Protein AF-A0A6J6DIJ6-F1 (afdb_monomer_lite)

Radius of gyration: 15.63 Å; chains: 1; bounding box: 40×34×39 Å

InterPro domains:
  IPR025996 HTH-type transcriptional regulator MT1864/Rv1816-like, C-terminal domain [PF13305] (22-117)
  IPR036271 Tetracyclin repressor-like, C-terminal domain superfamily [SSF48498] (20-117)

pLDDT: mean 88.52, std 9.95, range [46.78, 98.0]

Foldseek 3Di:
DLVLLVVFDPPPHALLLSVLVSLLVCCVVCVVCLVQLPDCVRLVCVPDPVSVVVVVSNLVSLLVSLCQQFNDPDDPVVSVVLSCLSCVLSSVLSCCVRVRCQCVPDDPPDDPVNVSSVSSVVSSVVSNVVSVVVVTDGDPD

Sequence (141 aa):
MARAFRDVDFSNTSPAKAGFIAYLSFARNHVGHFRVMFRQDICGVTDNEGTATAAESAFNELLQMVARTIGSSVDPKAAHTFAFTLWSQAHGLATLVIDGPLPQKLLPGVSLDDQIDEVINLCSHMVALEAAEMGLVPSHS

Secondary structure (DSSP, 8-state):
-HHHHHT---TTS-HHHHHHHHHHHHHHHTHHHHHHHT-HHHH-TTT-HHHHHHHHHHHHHHHHHHHHHH-TTS-HHHHHHHHHHHHHHHHHHHHHHHTSSGGGGPPTT--HHHHHHHHHHHHHHHHHHHHHHTT------

Organism: NCBI:txid449393

Structure (mmCIF, N/CA/C/O backbone):
data_AF-A0A6J6DIJ6-F1
#
_entry.id   AF-A0A6J6DIJ6-F1
#
loop_
_atom_site.group_PDB
_atom_site.id
_atom_site.type_symbol
_atom_site.label_atom_id
_atom_site.label_alt_id
_atom_site.label_comp_id
_atom_site.label_asym_id
_atom_site.label_entity_id
_atom_site.label_seq_id
_atom_site.pdbx_PDB_ins_code
_atom_site.Cartn_x
_atom_site.Cartn_y
_atom_site.Cartn_z
_atom_site.occupancy
_atom_site.B_iso_or_equiv
_atom_site.auth_seq_id
_atom_site.auth_comp_id
_atom_site.auth_asym_id
_atom_site.auth_atom_id
_atom_site.pdbx_PDB_model_num
ATOM 1 N N . MET A 1 1 ? -0.531 -11.741 4.625 1.00 77.12 1 MET A N 1
ATOM 2 C CA . MET A 1 1 ? -0.300 -10.658 3.646 1.00 77.12 1 MET A CA 1
ATOM 3 C C . MET A 1 1 ? 0.174 -11.169 2.287 1.00 77.12 1 MET A C 1
ATOM 5 O O . MET A 1 1 ? -0.529 -10.895 1.334 1.00 77.12 1 MET A O 1
ATOM 9 N N . ALA A 1 2 ? 1.252 -11.960 2.166 1.00 77.50 2 ALA A N 1
ATOM 10 C CA . ALA A 1 2 ? 1.754 -12.440 0.860 1.00 77.50 2 ALA A CA 1
ATOM 11 C C . ALA A 1 2 ? 0.668 -13.035 -0.067 1.00 77.50 2 ALA A C 1
ATOM 13 O O . ALA A 1 2 ? 0.513 -12.621 -1.209 1.00 77.50 2 ALA A O 1
ATOM 14 N N . ARG A 1 3 ? -0.175 -13.936 0.458 1.00 79.75 3 ARG A N 1
ATOM 15 C CA . ARG A 1 3 ? -1.310 -14.498 -0.294 1.00 79.75 3 ARG A CA 1
ATOM 16 C C . ARG A 1 3 ? -2.292 -13.436 -0.809 1.00 79.75 3 ARG A C 1
ATOM 18 O O . ARG A 1 3 ? -2.787 -13.570 -1.916 1.00 79.75 3 ARG A O 1
ATOM 25 N N . ALA A 1 4 ? -2.546 -12.387 -0.026 1.00 80.69 4 ALA A N 1
ATOM 26 C CA . ALA A 1 4 ? -3.470 -11.329 -0.421 1.00 80.69 4 ALA A CA 1
ATOM 27 C C . ALA A 1 4 ? -2.987 -10.590 -1.673 1.00 80.69 4 ALA A C 1
ATOM 29 O O . ALA A 1 4 ? -3.826 -10.176 -2.450 1.00 80.69 4 ALA A O 1
ATOM 30 N N . PHE A 1 5 ? -1.670 -10.467 -1.878 1.00 77.81 5 PHE A N 1
ATOM 31 C CA . PHE A 1 5 ? -1.087 -9.891 -3.093 1.00 77.81 5 PHE A CA 1
ATOM 32 C C . PHE A 1 5 ? -1.023 -10.872 -4.269 1.00 77.81 5 PHE A C 1
ATOM 34 O O . PHE A 1 5 ? -1.174 -10.455 -5.415 1.00 77.81 5 PHE A O 1
ATOM 41 N N . ARG A 1 6 ? -0.819 -12.169 -4.005 1.00 79.94 6 ARG A N 1
ATOM 42 C CA . ARG A 1 6 ? -0.808 -13.199 -5.057 1.00 79.94 6 ARG A CA 1
ATOM 43 C C . ARG A 1 6 ? -2.156 -13.385 -5.731 1.00 79.94 6 ARG A C 1
ATOM 45 O O . ARG A 1 6 ? -2.202 -13.563 -6.941 1.00 79.94 6 ARG A O 1
ATOM 52 N N . ASP A 1 7 ? -3.224 -13.350 -4.944 1.00 79.25 7 ASP A N 1
ATOM 53 C CA . ASP A 1 7 ? -4.575 -13.680 -5.406 1.00 79.25 7 ASP A CA 1
ATOM 54 C C . ASP A 1 7 ? -5.272 -12.470 -6.079 1.00 79.25 7 ASP A C 1
ATOM 56 O O . ASP A 1 7 ? -6.470 -12.516 -6.353 1.00 79.25 7 ASP A O 1
ATOM 60 N N . VAL A 1 8 ? -4.547 -11.369 -6.323 1.00 77.88 8 VAL A N 1
ATOM 61 C CA . VAL A 1 8 ? -5.097 -10.136 -6.902 1.00 77.88 8 VAL A CA 1
ATOM 62 C C . VAL A 1 8 ? -5.298 -10.279 -8.406 1.00 77.88 8 VAL A C 1
ATOM 64 O O . VAL A 1 8 ? -4.358 -10.563 -9.145 1.00 77.88 8 VAL A O 1
ATOM 67 N N . ASP A 1 9 ? -6.522 -10.014 -8.860 1.00 76.69 9 ASP A N 1
ATOM 68 C CA . ASP A 1 9 ? -6.833 -9.853 -10.278 1.00 76.69 9 ASP A CA 1
ATOM 69 C C . ASP A 1 9 ? -6.487 -8.431 -10.748 1.00 76.69 9 ASP A C 1
ATOM 71 O O . ASP A 1 9 ? -6.974 -7.435 -10.210 1.00 76.69 9 ASP A O 1
ATOM 75 N N . PHE A 1 10 ? -5.644 -8.352 -11.776 1.00 77.12 10 PHE A N 1
ATOM 76 C CA . PHE A 1 10 ? -5.175 -7.107 -12.387 1.00 77.12 10 PHE A CA 1
ATOM 77 C C . PHE A 1 10 ? -5.808 -6.840 -13.762 1.00 77.12 10 PHE A C 1
ATOM 79 O O . PHE A 1 10 ? -5.461 -5.862 -14.416 1.00 77.12 10 PHE A O 1
ATOM 86 N N . SER A 1 11 ? -6.722 -7.695 -14.231 1.00 75.94 11 SER A N 1
ATOM 87 C CA . SER A 1 11 ? -7.266 -7.625 -15.596 1.00 75.94 11 SER A CA 1
ATOM 88 C C . SER A 1 11 ? -8.076 -6.354 -15.880 1.00 75.94 11 SER A C 1
ATOM 90 O O . SER A 1 11 ? -8.108 -5.888 -17.016 1.00 75.94 11 SER A O 1
ATOM 92 N N . ASN A 1 12 ? -8.696 -5.773 -14.847 1.00 80.50 12 ASN A N 1
ATOM 93 C CA . ASN A 1 12 ? -9.633 -4.652 -14.972 1.00 80.50 12 ASN A CA 1
ATOM 94 C C . ASN A 1 12 ? -9.193 -3.384 -14.219 1.00 80.50 12 ASN A C 1
ATOM 96 O O . ASN A 1 12 ? -9.956 -2.422 -14.123 1.00 80.50 12 ASN A O 1
ATOM 100 N N . THR A 1 13 ? -7.992 -3.359 -13.635 1.00 87.56 13 THR A N 1
ATOM 101 C CA . THR A 1 13 ? -7.499 -2.195 -12.887 1.00 87.56 13 THR A CA 1
ATOM 102 C C . THR A 1 13 ? -5.974 -2.135 -12.863 1.00 87.56 13 THR A C 1
ATOM 104 O O . THR A 1 13 ? -5.307 -3.121 -13.162 1.00 87.56 13 THR A O 1
ATOM 107 N N . SER A 1 14 ? -5.396 -0.979 -12.524 1.00 88.56 14 SER A N 1
ATOM 108 C CA . SER A 1 14 ? -3.937 -0.849 -12.492 1.00 88.56 14 SER A CA 1
ATOM 109 C C . SER A 1 14 ? -3.322 -1.725 -11.387 1.00 88.56 14 SER A C 1
ATOM 111 O O . SER A 1 14 ? -3.928 -1.872 -10.319 1.00 88.56 14 SER A O 1
ATOM 113 N N . PRO A 1 15 ? -2.100 -2.261 -11.578 1.00 89.38 15 PRO A N 1
ATOM 114 C CA . PRO A 1 15 ? -1.438 -3.071 -10.557 1.00 89.38 15 PRO A CA 1
ATOM 115 C C . PRO A 1 15 ? -1.303 -2.379 -9.199 1.00 89.38 15 PRO A C 1
ATOM 117 O O . PRO A 1 15 ? -1.590 -2.989 -8.168 1.00 89.38 15 PRO A O 1
ATOM 120 N N . ALA A 1 16 ? -0.982 -1.083 -9.199 1.00 91.62 16 ALA A N 1
ATOM 121 C CA . ALA A 1 16 ? -0.950 -0.270 -7.987 1.00 91.62 16 ALA A CA 1
ATOM 122 C C . ALA A 1 16 ? -2.316 -0.224 -7.282 1.00 91.62 16 ALA A C 1
ATOM 124 O O . ALA A 1 16 ? -2.398 -0.497 -6.084 1.00 91.62 16 ALA A O 1
ATOM 125 N N . LYS A 1 17 ? -3.400 0.080 -8.013 1.00 94.06 17 LYS A N 1
ATOM 126 C CA . LYS A 1 17 ? -4.755 0.160 -7.441 1.00 94.06 17 LYS A CA 1
ATOM 127 C C . LYS A 1 17 ? -5.196 -1.178 -6.854 1.00 94.06 17 LYS A C 1
ATOM 129 O O . LYS A 1 17 ? -5.673 -1.222 -5.721 1.00 94.06 17 LYS A O 1
ATOM 134 N N . ALA A 1 18 ? -4.990 -2.268 -7.586 1.00 92.56 18 ALA A N 1
ATOM 135 C CA . ALA A 1 18 ? -5.345 -3.599 -7.114 1.00 92.56 18 ALA A CA 1
ATOM 136 C C . ALA A 1 18 ? -4.551 -3.985 -5.848 1.00 92.56 18 ALA A C 1
ATOM 138 O O . ALA A 1 18 ? -5.107 -4.547 -4.904 1.00 92.56 18 ALA A O 1
ATOM 139 N N . GLY A 1 19 ? -3.272 -3.602 -5.783 1.00 92.56 19 GLY A N 1
ATOM 140 C CA . GLY A 1 19 ? -2.431 -3.770 -4.600 1.00 92.56 19 GLY A CA 1
ATOM 141 C C . GLY A 1 19 ? -2.938 -3.030 -3.366 1.00 92.56 19 GLY A C 1
ATOM 142 O O . GLY A 1 19 ? -2.993 -3.613 -2.281 1.00 92.56 19 GLY A O 1
ATOM 143 N N . PHE A 1 20 ? -3.362 -1.772 -3.519 1.00 95.19 20 PHE A N 1
ATOM 144 C CA . PHE A 1 20 ? -3.980 -1.010 -2.430 1.00 95.19 20 PHE A CA 1
ATOM 145 C C . PHE A 1 20 ? -5.246 -1.690 -1.900 1.00 95.19 20 PHE A C 1
ATOM 147 O O . PHE A 1 20 ? -5.386 -1.866 -0.687 1.00 95.19 20 PHE A O 1
ATOM 154 N N . ILE A 1 21 ? -6.135 -2.120 -2.802 1.00 94.88 21 ILE A N 1
ATOM 155 C CA . ILE A 1 21 ? -7.377 -2.824 -2.452 1.00 94.88 21 ILE A CA 1
ATOM 156 C C . ILE A 1 21 ? -7.062 -4.101 -1.667 1.00 94.88 21 ILE A C 1
ATOM 158 O O . ILE A 1 21 ? -7.654 -4.349 -0.613 1.00 94.88 21 ILE A O 1
ATOM 162 N N . ALA A 1 22 ? -6.099 -4.894 -2.139 1.00 94.00 22 ALA A N 1
ATOM 163 C CA . ALA A 1 22 ? -5.692 -6.137 -1.494 1.00 94.00 22 ALA A CA 1
ATOM 164 C C . ALA A 1 22 ? -5.102 -5.912 -0.096 1.00 94.00 22 ALA A C 1
ATOM 166 O O . ALA A 1 22 ? -5.444 -6.625 0.855 1.00 94.00 22 ALA A O 1
ATOM 167 N N . TYR A 1 23 ? -4.252 -4.894 0.049 1.00 94.88 23 TYR A N 1
ATOM 168 C CA . TYR A 1 23 ? -3.636 -4.538 1.322 1.00 94.88 23 TYR A CA 1
ATOM 169 C C . TYR A 1 23 ? -4.685 -4.117 2.359 1.00 94.88 23 TYR A C 1
ATOM 171 O O . TYR A 1 23 ? -4.698 -4.633 3.480 1.00 94.88 23 TYR A O 1
ATOM 179 N N . LEU A 1 24 ? -5.599 -3.219 1.981 1.00 95.69 24 LEU A N 1
ATOM 180 C CA . LEU A 1 24 ? -6.671 -2.733 2.855 1.00 95.69 24 LEU A CA 1
ATOM 181 C C . LEU A 1 24 ? -7.677 -3.827 3.197 1.00 95.69 24 LEU A C 1
ATOM 183 O O . LEU A 1 24 ? -8.079 -3.942 4.355 1.00 95.69 24 LEU A O 1
ATOM 187 N N . SER A 1 25 ? -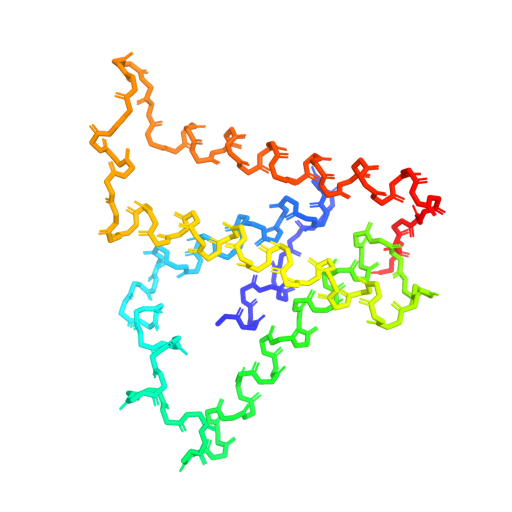8.028 -4.672 2.228 1.00 94.69 25 SER A N 1
ATOM 188 C CA . SER A 1 25 ? -8.887 -5.836 2.461 1.00 94.69 25 SER A CA 1
ATOM 189 C C . SER A 1 25 ? -8.250 -6.795 3.463 1.00 94.69 25 SER A C 1
ATOM 191 O O . SER A 1 25 ? -8.909 -7.240 4.402 1.00 94.69 25 SER A O 1
ATOM 193 N N . PHE A 1 26 ? -6.949 -7.078 3.329 1.00 94.38 26 PHE A N 1
ATOM 194 C CA . PHE A 1 26 ? -6.227 -7.887 4.308 1.00 94.38 26 PHE A CA 1
ATOM 195 C C . PHE A 1 26 ? -6.258 -7.244 5.698 1.00 94.38 26 PHE A C 1
ATOM 197 O O . PHE A 1 26 ? -6.593 -7.930 6.664 1.00 94.38 26 PHE A O 1
ATOM 204 N N . ALA A 1 27 ? -5.946 -5.949 5.792 1.00 95.31 27 ALA A N 1
ATOM 205 C CA . ALA A 1 27 ? -5.884 -5.229 7.058 1.00 95.31 27 ALA A CA 1
ATOM 206 C C . ALA A 1 27 ? -7.243 -5.209 7.783 1.00 95.31 27 ALA A C 1
ATOM 208 O O . ALA A 1 27 ? -7.305 -5.526 8.971 1.00 95.31 27 ALA A O 1
ATOM 209 N N . ARG A 1 28 ? -8.338 -4.921 7.064 1.00 94.88 28 ARG A N 1
ATOM 210 C CA . ARG A 1 28 ? -9.707 -4.882 7.615 1.00 94.88 28 ARG A CA 1
ATOM 211 C C . ARG A 1 28 ? -10.239 -6.266 7.989 1.00 94.88 28 ARG A C 1
ATOM 213 O O . ARG A 1 28 ? -10.898 -6.396 9.014 1.00 94.88 28 ARG A O 1
ATOM 220 N N . ASN A 1 29 ? -9.919 -7.304 7.213 1.00 95.81 29 ASN A N 1
ATOM 221 C CA . ASN A 1 29 ? -10.372 -8.672 7.496 1.00 95.81 29 ASN A CA 1
ATOM 222 C C . ASN A 1 29 ? -9.527 -9.382 8.568 1.00 95.81 29 ASN A C 1
ATOM 224 O O . ASN A 1 29 ? -9.971 -10.369 9.150 1.00 95.81 29 ASN A O 1
ATOM 228 N N . HIS A 1 30 ? -8.317 -8.890 8.851 1.00 93.94 30 HIS A N 1
ATOM 229 C CA . HIS A 1 30 ? -7.380 -9.512 9.790 1.00 93.94 30 HIS A CA 1
ATOM 230 C C . HIS A 1 30 ? -6.752 -8.488 10.750 1.00 93.94 30 HIS A C 1
ATOM 232 O O . HIS A 1 30 ? -5.542 -8.513 10.976 1.00 93.94 30 HIS A O 1
ATOM 238 N N . VAL A 1 31 ? -7.566 -7.613 11.354 1.00 93.56 31 VAL A N 1
ATOM 239 C CA . VAL A 1 31 ? -7.115 -6.486 12.203 1.00 93.56 31 VAL A CA 1
ATOM 240 C C . VAL A 1 31 ? -6.089 -6.893 13.270 1.00 93.56 31 VAL A C 1
ATOM 242 O O . VAL A 1 31 ? -5.074 -6.221 13.441 1.00 93.56 31 VAL A O 1
ATOM 245 N N . GLY A 1 32 ? -6.308 -8.013 13.969 1.00 91.06 32 GLY A N 1
ATOM 246 C CA . GLY A 1 32 ? -5.370 -8.507 14.985 1.00 91.06 32 GLY A CA 1
ATOM 247 C C . GLY A 1 32 ? -3.992 -8.859 14.413 1.00 91.06 32 GLY A C 1
ATOM 248 O O . GLY A 1 32 ? -2.975 -8.462 14.977 1.00 91.06 32 GLY A O 1
ATOM 249 N N . HIS A 1 33 ? -3.958 -9.533 13.258 1.00 88.88 33 HIS A N 1
ATOM 250 C CA . HIS A 1 33 ? -2.709 -9.831 12.554 1.00 88.88 33 HIS A CA 1
ATOM 251 C C . HIS A 1 33 ? -2.042 -8.541 12.078 1.00 88.88 33 HIS A C 1
ATOM 253 O O . HIS A 1 33 ? -0.856 -8.343 12.323 1.00 88.88 33 HIS A O 1
ATOM 259 N N . PHE A 1 34 ? -2.808 -7.635 11.465 1.00 90.94 34 PHE A N 1
ATOM 260 C CA . PHE A 1 34 ? -2.305 -6.352 10.982 1.00 90.94 34 PHE A CA 1
ATOM 261 C C . PHE A 1 34 ? -1.601 -5.550 12.090 1.00 90.94 34 PHE A C 1
ATOM 263 O O . PHE A 1 34 ? -0.461 -5.133 11.909 1.00 90.94 34 PHE A O 1
ATOM 270 N N . ARG A 1 35 ? -2.217 -5.422 13.274 1.00 89.38 35 ARG A N 1
ATOM 271 C CA . ARG A 1 35 ? -1.639 -4.698 14.425 1.00 89.38 35 ARG A CA 1
ATOM 272 C C . ARG A 1 35 ? -0.369 -5.333 15.004 1.00 89.38 35 ARG A C 1
ATOM 274 O O . ARG A 1 35 ? 0.392 -4.657 15.696 1.00 89.38 35 ARG A O 1
ATOM 281 N N . VAL A 1 36 ? -0.153 -6.631 14.805 1.00 85.81 36 VAL A N 1
ATOM 282 C CA . VAL A 1 36 ? 1.021 -7.338 15.343 1.00 85.81 36 VAL A CA 1
ATOM 283 C C . VAL A 1 36 ? 2.156 -7.401 14.326 1.00 85.81 36 VAL A C 1
ATOM 285 O O . VAL A 1 36 ? 3.301 -7.193 14.705 1.00 85.81 36 VAL A O 1
ATOM 288 N N . MET A 1 37 ? 1.855 -7.613 13.043 1.00 82.69 37 MET A N 1
ATOM 289 C CA . MET A 1 37 ? 2.857 -7.862 11.996 1.00 82.69 37 MET A CA 1
ATOM 290 C C . MET A 1 37 ? 3.929 -6.770 11.859 1.00 82.69 37 MET A C 1
ATOM 292 O O . MET A 1 37 ? 5.049 -7.079 11.463 1.00 82.69 37 MET A O 1
ATOM 296 N N . PHE A 1 38 ? 3.607 -5.518 12.192 1.00 76.06 38 PHE A N 1
ATOM 297 C CA . PHE A 1 38 ? 4.521 -4.373 12.067 1.00 76.06 38 PHE A CA 1
ATOM 298 C C . PHE A 1 38 ? 5.141 -3.928 13.401 1.00 76.06 38 PHE A C 1
ATOM 300 O O . PHE A 1 38 ? 5.887 -2.952 13.442 1.00 76.06 38 PHE A O 1
ATOM 307 N N . ARG A 1 39 ? 4.856 -4.645 14.495 1.00 77.06 39 ARG A N 1
ATOM 308 C CA . ARG A 1 39 ? 5.418 -4.392 15.825 1.00 77.06 39 ARG A CA 1
ATOM 309 C C . ARG A 1 39 ? 6.614 -5.304 16.071 1.00 77.06 39 ARG A C 1
ATOM 311 O O . ARG A 1 39 ? 6.450 -6.505 16.269 1.00 77.06 39 ARG A O 1
ATOM 318 N N . GLN A 1 40 ? 7.816 -4.731 16.026 1.00 65.50 40 GLN A N 1
ATOM 319 C CA . GLN A 1 40 ? 9.083 -5.456 16.210 1.00 65.50 40 GLN A CA 1
ATOM 320 C C . GLN A 1 40 ? 9.137 -6.198 17.557 1.00 65.50 40 GLN A C 1
ATOM 322 O O . GLN A 1 40 ? 9.618 -7.322 17.611 1.00 65.50 40 GLN A O 1
ATOM 327 N N . ASP A 1 41 ? 8.563 -5.609 18.606 1.00 57.66 41 ASP A N 1
ATOM 328 C CA . ASP A 1 41 ? 8.503 -6.130 19.977 1.00 57.66 41 ASP A CA 1
ATOM 329 C C . ASP A 1 41 ? 7.561 -7.332 20.165 1.00 57.66 41 ASP A C 1
ATOM 331 O O . ASP A 1 41 ? 7.608 -7.986 21.204 1.00 57.66 41 ASP A O 1
ATOM 335 N N . ILE A 1 42 ? 6.692 -7.625 19.190 1.00 61.75 42 ILE A N 1
ATOM 336 C CA . ILE A 1 42 ? 5.653 -8.665 19.316 1.00 61.75 42 ILE A CA 1
ATOM 337 C C . ILE A 1 42 ? 5.699 -9.669 18.164 1.00 61.75 42 ILE A C 1
ATOM 339 O O . ILE A 1 42 ? 5.444 -10.852 18.369 1.00 61.75 42 ILE A O 1
ATOM 343 N N . CYS A 1 43 ? 6.015 -9.224 16.949 1.00 61.78 43 CYS A N 1
ATOM 344 C CA . CYS A 1 43 ? 6.084 -10.095 15.779 1.00 61.78 43 CYS A CA 1
ATOM 345 C C . CYS A 1 43 ? 7.303 -11.032 15.839 1.00 61.78 43 CYS A C 1
ATOM 347 O O . CYS A 1 43 ? 7.236 -12.146 15.324 1.00 61.78 43 CYS A O 1
ATOM 349 N N . GLY A 1 44 ? 8.403 -10.604 16.477 1.00 62.66 44 GLY A N 1
ATOM 350 C CA . GLY A 1 44 ? 9.618 -11.416 16.599 1.00 62.66 44 GLY A CA 1
ATOM 351 C C . GLY A 1 44 ? 10.205 -11.784 15.235 1.00 62.66 44 GLY A C 1
ATOM 352 O O . GLY A 1 44 ? 10.638 -12.915 15.032 1.00 62.66 44 GLY A O 1
ATOM 353 N N . VAL A 1 45 ? 10.179 -10.856 14.267 1.00 61.19 45 VAL A N 1
ATOM 354 C CA . VAL A 1 45 ? 10.685 -11.092 12.897 1.00 61.19 45 VAL A CA 1
ATOM 355 C C . VAL A 1 45 ? 12.158 -11.517 12.917 1.00 61.19 45 VAL A C 1
ATOM 357 O O . VAL A 1 45 ? 12.577 -12.306 12.081 1.00 61.19 45 VAL A O 1
ATOM 360 N N . THR A 1 46 ? 12.930 -11.037 13.892 1.00 63.03 46 THR A N 1
ATOM 361 C CA . THR A 1 46 ? 14.333 -11.412 14.118 1.00 63.03 46 THR A CA 1
ATOM 362 C C . THR A 1 46 ? 14.508 -12.690 14.937 1.00 63.03 46 THR A C 1
ATOM 364 O O . THR A 1 46 ? 15.604 -13.243 14.968 1.00 63.03 46 THR A O 1
ATOM 367 N N . ASP A 1 47 ? 13.442 -13.166 15.581 1.00 69.31 47 ASP A N 1
ATOM 368 C CA . ASP A 1 47 ? 13.507 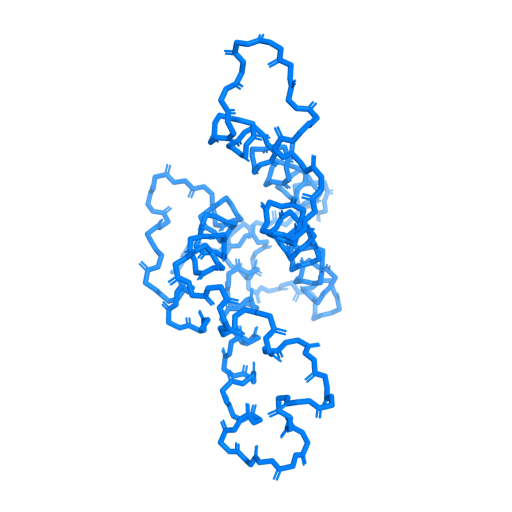-14.165 16.652 1.00 69.31 47 ASP A CA 1
ATOM 369 C C . ASP A 1 47 ? 12.921 -15.520 16.217 1.00 69.31 47 ASP A C 1
ATOM 371 O O . ASP A 1 47 ? 13.057 -16.522 16.921 1.00 69.31 47 ASP A O 1
ATOM 375 N N . ASN A 1 48 ? 12.261 -15.571 15.053 1.00 77.94 48 ASN A N 1
ATOM 376 C CA . ASN A 1 48 ? 11.644 -16.772 14.497 1.00 77.94 48 ASN A CA 1
ATOM 377 C C . ASN A 1 48 ? 11.836 -16.852 12.970 1.00 77.94 48 ASN A C 1
ATOM 379 O O . ASN A 1 48 ? 11.332 -16.011 12.225 1.00 77.94 48 ASN A O 1
ATOM 383 N N . GLU A 1 49 ? 12.497 -17.913 12.493 1.00 80.88 49 GLU A N 1
ATOM 384 C CA . GLU A 1 49 ? 12.766 -18.139 11.060 1.00 80.88 49 GLU A CA 1
ATOM 385 C C . GLU A 1 49 ? 11.494 -18.221 10.200 1.00 80.88 49 GLU A C 1
ATOM 387 O O . GLU A 1 49 ? 11.473 -17.759 9.056 1.00 80.88 49 GLU A O 1
ATOM 392 N N . GLY A 1 50 ? 10.410 -18.779 10.745 1.00 81.50 50 GLY A N 1
ATOM 393 C CA . GLY A 1 50 ? 9.119 -18.856 10.065 1.00 81.50 50 GLY A CA 1
ATOM 394 C C . GLY A 1 50 ? 8.497 -17.474 9.863 1.00 81.50 50 GLY A C 1
ATOM 395 O O . GLY A 1 50 ? 8.012 -17.169 8.771 1.00 81.50 50 GLY A O 1
ATOM 396 N N . THR A 1 51 ? 8.568 -16.610 10.879 1.00 79.88 51 THR A N 1
ATOM 397 C CA . THR A 1 51 ? 8.113 -15.216 10.773 1.00 79.88 51 THR A CA 1
ATOM 398 C C . THR A 1 51 ? 8.976 -14.425 9.791 1.00 79.88 51 THR A C 1
ATOM 400 O O . THR A 1 51 ? 8.427 -13.712 8.949 1.00 79.88 51 THR A O 1
ATOM 403 N N . ALA A 1 52 ? 10.302 -14.587 9.840 1.00 80.75 52 ALA A N 1
ATOM 404 C CA . ALA A 1 52 ? 11.224 -13.958 8.894 1.00 80.75 52 ALA A CA 1
ATOM 405 C C . ALA A 1 52 ? 10.906 -14.359 7.443 1.00 80.75 52 ALA A C 1
ATOM 407 O O . ALA A 1 52 ? 10.733 -13.501 6.579 1.00 80.75 52 ALA A O 1
ATOM 408 N N . THR A 1 53 ? 10.721 -15.659 7.191 1.00 86.62 53 THR A N 1
ATOM 409 C CA . THR A 1 53 ? 10.363 -16.195 5.866 1.00 86.62 53 THR A CA 1
ATOM 410 C C . THR A 1 53 ? 9.024 -15.645 5.372 1.00 86.62 53 THR A C 1
ATOM 412 O O . THR A 1 53 ? 8.873 -15.299 4.199 1.00 86.62 53 THR A O 1
ATOM 415 N N . ALA A 1 54 ? 8.031 -15.533 6.258 1.00 85.88 54 ALA A N 1
ATOM 416 C CA . ALA A 1 54 ? 6.727 -14.979 5.908 1.00 85.88 54 ALA A CA 1
ATOM 417 C C . ALA A 1 54 ? 6.791 -13.474 5.592 1.00 85.88 54 ALA A C 1
ATOM 419 O O . ALA A 1 54 ? 6.100 -13.018 4.674 1.00 85.88 54 ALA A O 1
ATOM 420 N N . ALA A 1 55 ? 7.606 -12.714 6.330 1.00 85.25 55 ALA A N 1
ATOM 421 C CA . ALA A 1 55 ? 7.839 -11.292 6.085 1.00 85.25 55 ALA A CA 1
ATOM 422 C C . ALA A 1 55 ? 8.529 -11.073 4.731 1.00 85.25 55 ALA A C 1
ATOM 424 O O . ALA A 1 55 ? 8.032 -10.301 3.910 1.00 85.25 55 ALA A O 1
ATOM 425 N N . GLU A 1 56 ? 9.591 -11.832 4.463 1.00 87.94 56 GLU A N 1
ATOM 426 C CA . GLU A 1 56 ? 10.323 -11.806 3.196 1.00 87.94 56 GLU A CA 1
ATOM 427 C C . GLU A 1 56 ? 9.418 -12.193 2.018 1.00 87.94 56 GLU A C 1
ATOM 429 O O . GLU A 1 56 ? 9.381 -11.512 0.995 1.00 87.94 56 GLU A O 1
ATOM 434 N N . SER A 1 57 ? 8.599 -13.241 2.165 1.00 89.38 57 SER A N 1
ATOM 435 C CA . SER A 1 57 ? 7.618 -13.609 1.138 1.00 89.38 57 SER A CA 1
ATOM 436 C C . SER A 1 57 ? 6.633 -12.472 0.863 1.00 89.38 57 SER A C 1
ATOM 438 O O . SER A 1 57 ? 6.356 -12.188 -0.296 1.00 89.38 57 SER A O 1
ATOM 440 N N . ALA A 1 58 ? 6.116 -11.795 1.893 1.00 88.81 58 ALA A N 1
ATOM 441 C CA . ALA A 1 58 ? 5.188 -10.682 1.695 1.00 88.81 58 ALA A CA 1
ATOM 442 C C . ALA A 1 58 ? 5.845 -9.486 0.992 1.00 88.81 58 ALA A C 1
ATOM 444 O O . ALA A 1 58 ? 5.212 -8.870 0.135 1.00 88.81 58 ALA A O 1
ATOM 445 N N . PHE A 1 59 ? 7.099 -9.181 1.329 1.00 90.38 59 PHE A N 1
ATOM 446 C CA . PHE A 1 59 ? 7.847 -8.106 0.686 1.00 90.38 59 PHE A CA 1
ATOM 447 C C . PHE A 1 59 ? 8.171 -8.426 -0.780 1.00 90.38 59 PHE A C 1
ATOM 449 O O . PHE A 1 59 ? 8.022 -7.568 -1.648 1.00 90.38 59 PHE A O 1
ATOM 456 N N . ASN A 1 60 ? 8.499 -9.681 -1.091 1.00 92.44 60 ASN A N 1
ATOM 457 C CA . ASN A 1 60 ? 8.711 -10.115 -2.470 1.00 92.44 60 ASN A CA 1
ATOM 458 C C . ASN A 1 60 ? 7.452 -9.975 -3.337 1.00 92.44 60 ASN A C 1
ATOM 460 O O . ASN A 1 60 ? 7.549 -9.530 -4.476 1.00 92.44 60 ASN A O 1
ATOM 464 N N . GLU A 1 61 ? 6.259 -10.265 -2.810 1.00 92.00 61 GLU A N 1
ATOM 465 C CA . GLU A 1 61 ? 5.011 -10.027 -3.557 1.00 92.00 61 GLU A CA 1
ATOM 466 C C . GLU A 1 61 ? 4.760 -8.534 -3.827 1.00 92.00 61 GLU A C 1
ATOM 468 O O . GLU A 1 61 ? 4.290 -8.161 -4.903 1.00 92.00 61 GLU A O 1
ATOM 473 N N . LEU A 1 62 ? 5.115 -7.662 -2.877 1.00 91.69 62 LEU A N 1
ATOM 474 C CA . LEU A 1 62 ? 5.080 -6.210 -3.069 1.00 91.69 62 LEU A CA 1
ATOM 475 C C . LEU A 1 62 ? 6.038 -5.781 -4.195 1.00 91.69 62 LEU A C 1
ATOM 477 O O . LEU A 1 62 ? 5.643 -4.997 -5.058 1.00 91.69 62 LEU A O 1
ATOM 481 N N . LEU A 1 63 ? 7.255 -6.331 -4.248 1.00 93.19 63 LEU A N 1
ATOM 482 C CA . LEU A 1 63 ? 8.197 -6.081 -5.347 1.00 93.19 63 LEU A CA 1
ATOM 483 C C . LEU A 1 63 ? 7.671 -6.592 -6.699 1.00 93.19 63 LEU A C 1
ATOM 485 O O . LEU A 1 63 ? 7.827 -5.905 -7.707 1.00 93.19 63 LEU A O 1
ATOM 489 N N . GLN A 1 64 ? 6.998 -7.745 -6.736 1.00 91.06 64 GLN A N 1
ATOM 490 C CA . GLN A 1 64 ? 6.366 -8.258 -7.960 1.00 91.06 64 GLN A CA 1
ATOM 491 C C . GLN A 1 64 ? 5.244 -7.338 -8.455 1.00 91.06 64 GLN A C 1
ATOM 493 O O . GLN A 1 64 ? 5.146 -7.045 -9.646 1.00 91.06 64 GLN A O 1
ATOM 498 N N . MET A 1 65 ? 4.413 -6.821 -7.549 1.00 90.81 65 MET A N 1
ATOM 499 C CA . MET A 1 65 ? 3.408 -5.816 -7.901 1.00 90.81 65 MET A CA 1
ATOM 500 C C . MET A 1 65 ? 4.061 -4.521 -8.415 1.00 90.81 65 MET A C 1
ATOM 502 O O . MET A 1 65 ? 3.572 -3.937 -9.386 1.00 90.81 65 MET A O 1
ATOM 506 N N . VAL A 1 66 ? 5.167 -4.073 -7.811 1.00 93.00 66 VAL A N 1
ATOM 507 C CA . VAL A 1 66 ? 5.931 -2.923 -8.322 1.00 93.00 66 VAL A CA 1
ATOM 508 C C . VAL A 1 66 ? 6.417 -3.198 -9.738 1.00 93.00 66 VAL A C 1
ATOM 510 O O . VAL A 1 66 ? 6.159 -2.378 -10.612 1.00 93.00 66 VAL A O 1
ATOM 513 N N . ALA A 1 67 ? 7.018 -4.359 -10.002 1.00 92.50 67 ALA A N 1
ATOM 514 C CA . ALA A 1 67 ? 7.463 -4.731 -11.343 1.00 92.50 67 ALA A CA 1
ATOM 515 C C . ALA A 1 67 ? 6.310 -4.695 -12.363 1.00 92.50 67 ALA A C 1
ATOM 517 O O . ALA A 1 67 ? 6.458 -4.127 -13.441 1.00 92.50 67 ALA A O 1
ATOM 518 N N . ARG A 1 68 ? 5.116 -5.172 -11.992 1.00 89.94 68 ARG A N 1
ATOM 519 C CA . ARG A 1 68 ? 3.905 -5.038 -12.827 1.00 89.94 68 ARG A CA 1
ATOM 520 C C . ARG A 1 68 ? 3.482 -3.590 -13.054 1.00 89.94 68 ARG A C 1
ATOM 522 O O . ARG A 1 68 ? 2.910 -3.288 -14.093 1.00 89.94 68 ARG A O 1
ATOM 529 N N . THR A 1 69 ? 3.753 -2.700 -12.105 1.00 89.31 69 THR A N 1
ATOM 530 C CA . THR A 1 69 ? 3.384 -1.279 -12.177 1.00 89.31 69 THR A CA 1
ATOM 531 C C . THR A 1 69 ? 4.358 -0.468 -13.031 1.00 89.31 69 THR A C 1
ATOM 533 O O . THR A 1 69 ? 3.914 0.344 -13.834 1.00 89.31 69 THR A O 1
ATOM 536 N N . ILE A 1 70 ? 5.667 -0.673 -12.862 1.00 91.81 70 ILE A N 1
ATOM 537 C CA . ILE A 1 70 ? 6.711 0.190 -13.446 1.00 91.81 70 ILE A CA 1
ATOM 538 C C . ILE A 1 70 ? 7.639 -0.539 -14.429 1.00 91.81 70 ILE A C 1
ATOM 540 O O . ILE A 1 70 ? 8.524 0.070 -15.014 1.00 91.81 70 ILE A O 1
ATOM 544 N N . GLY A 1 71 ? 7.461 -1.842 -14.615 1.00 89.94 71 GLY A N 1
ATOM 545 C CA . GLY A 1 71 ? 8.319 -2.683 -15.445 1.00 89.94 71 GLY A CA 1
ATOM 546 C C . GLY A 1 71 ? 9.327 -3.502 -14.638 1.00 89.94 71 GLY A C 1
ATOM 547 O O . GLY A 1 71 ? 9.743 -3.141 -13.537 1.00 89.94 71 GLY A O 1
ATOM 548 N N . SER A 1 72 ? 9.749 -4.630 -15.210 1.00 86.94 72 SER A N 1
ATOM 549 C CA . SER A 1 72 ? 10.665 -5.591 -14.576 1.00 86.94 72 SER A CA 1
ATOM 550 C C . SER A 1 72 ? 12.150 -5.266 -14.770 1.00 86.94 72 SER A C 1
ATOM 552 O O . SER A 1 72 ? 12.998 -5.853 -14.106 1.00 86.94 72 SER A O 1
ATOM 554 N N . SER A 1 73 ? 12.478 -4.359 -15.692 1.00 86.12 73 SER A N 1
ATOM 555 C CA . SER A 1 73 ? 13.859 -3.974 -16.028 1.00 86.12 73 SER A CA 1
ATOM 556 C C . SER A 1 73 ? 14.297 -2.664 -15.367 1.00 86.12 73 SER A C 1
ATOM 558 O O . SER A 1 73 ? 15.297 -2.074 -15.770 1.00 86.12 73 SER A O 1
ATOM 560 N N . VAL A 1 74 ? 13.536 -2.192 -14.378 1.00 88.56 74 VAL A N 1
ATOM 561 C CA . VAL A 1 74 ? 13.822 -0.950 -13.657 1.00 88.56 74 VAL A CA 1
ATOM 562 C C . VAL A 1 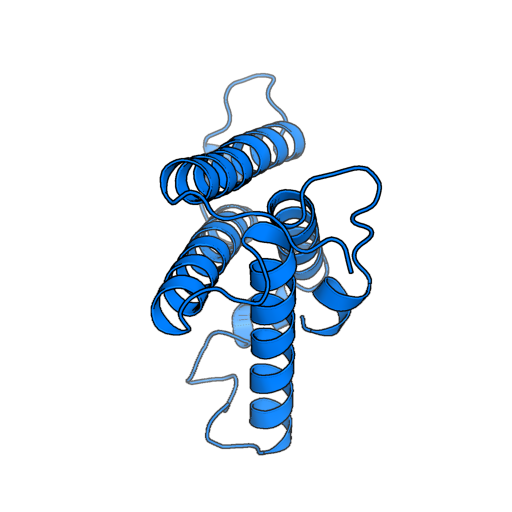74 ? 15.000 -1.141 -12.706 1.00 88.56 74 VAL A C 1
ATOM 564 O O . VAL A 1 74 ? 15.188 -2.211 -12.127 1.00 88.56 74 VAL A O 1
ATOM 567 N N . ASP A 1 75 ? 15.789 -0.080 -12.539 1.00 91.75 75 ASP A N 1
ATOM 568 C CA . ASP A 1 75 ? 16.863 -0.020 -11.553 1.00 91.75 75 ASP A CA 1
ATOM 569 C C . ASP A 1 75 ? 16.374 -0.483 -10.156 1.00 91.75 75 ASP A C 1
ATOM 571 O O . ASP A 1 75 ? 15.336 -0.005 -9.679 1.00 91.75 75 ASP A O 1
ATOM 575 N N . PRO A 1 76 ? 17.099 -1.384 -9.460 1.00 92.44 76 PRO A N 1
ATOM 576 C CA . PRO A 1 76 ? 16.659 -1.925 -8.175 1.00 92.44 76 PRO A CA 1
ATOM 577 C C . PRO A 1 76 ? 16.379 -0.866 -7.104 1.00 92.44 76 PRO A C 1
ATOM 579 O O . PRO A 1 76 ? 15.479 -1.053 -6.281 1.00 92.44 76 PRO A O 1
ATOM 582 N N . LYS A 1 77 ? 17.116 0.253 -7.101 1.00 93.00 77 LYS A N 1
ATOM 583 C CA . LYS A 1 77 ? 16.893 1.345 -6.145 1.00 93.00 77 LYS A CA 1
ATOM 584 C C . LYS A 1 77 ? 15.602 2.101 -6.467 1.00 93.00 77 LYS A C 1
ATOM 586 O O . LYS A 1 77 ? 14.853 2.432 -5.543 1.00 93.00 77 LYS A O 1
ATOM 591 N N . ALA A 1 78 ? 15.304 2.335 -7.743 1.00 91.56 78 ALA A N 1
ATOM 592 C CA . ALA A 1 78 ? 14.008 2.875 -8.149 1.00 91.56 78 ALA A CA 1
ATOM 593 C C . ALA A 1 78 ? 12.864 1.919 -7.762 1.00 91.56 78 ALA A C 1
ATOM 595 O O . ALA A 1 78 ? 11.921 2.349 -7.100 1.00 91.56 78 ALA A O 1
ATOM 596 N N . ALA A 1 79 ? 12.990 0.615 -8.034 1.00 93.75 79 ALA A N 1
ATOM 597 C CA . ALA A 1 79 ? 11.988 -0.378 -7.632 1.00 93.75 79 ALA A CA 1
ATOM 598 C C . ALA A 1 79 ? 11.713 -0.365 -6.113 1.00 93.75 79 ALA A C 1
ATOM 600 O O . ALA A 1 79 ? 10.555 -0.359 -5.693 1.00 93.75 79 ALA A O 1
ATOM 601 N N . HIS A 1 80 ? 12.753 -0.268 -5.278 1.00 95.12 80 HIS A N 1
ATOM 602 C CA . HIS A 1 80 ? 12.584 -0.138 -3.824 1.00 95.12 80 HIS A CA 1
ATOM 603 C C . HIS A 1 80 ? 11.906 1.174 -3.420 1.00 95.12 80 HIS A C 1
ATOM 605 O O . HIS A 1 80 ? 11.062 1.175 -2.526 1.00 95.12 80 HIS A O 1
ATOM 611 N N . THR A 1 81 ? 12.228 2.284 -4.086 1.00 95.75 81 THR A N 1
ATOM 612 C CA . THR A 1 81 ? 11.565 3.575 -3.841 1.00 95.75 81 THR A CA 1
ATOM 613 C C . THR A 1 81 ? 10.057 3.477 -4.092 1.00 95.75 81 THR A C 1
ATOM 615 O O . THR A 1 81 ? 9.261 3.883 -3.240 1.00 95.75 81 THR A O 1
ATOM 618 N N . PHE A 1 82 ? 9.649 2.867 -5.209 1.00 95.56 82 PHE A N 1
ATOM 619 C CA . PHE A 1 82 ? 8.236 2.616 -5.509 1.00 95.56 82 PHE A CA 1
ATOM 620 C C . PHE A 1 82 ? 7.590 1.658 -4.500 1.00 95.56 82 PHE A C 1
ATOM 622 O O . PHE A 1 82 ? 6.487 1.932 -4.022 1.00 95.56 82 PHE A O 1
ATOM 629 N N . ALA A 1 83 ? 8.283 0.581 -4.117 1.00 95.44 83 ALA A N 1
ATOM 630 C CA . ALA A 1 83 ? 7.797 -0.376 -3.123 1.00 95.44 83 ALA A CA 1
ATOM 631 C C . ALA A 1 83 ? 7.519 0.293 -1.773 1.00 95.44 83 ALA A C 1
ATOM 633 O O . ALA A 1 83 ? 6.426 0.154 -1.224 1.00 95.44 83 ALA A O 1
ATOM 634 N N . PHE A 1 84 ? 8.476 1.065 -1.255 1.00 96.19 84 PHE A N 1
ATOM 635 C CA . PHE A 1 84 ? 8.318 1.774 0.013 1.00 96.19 84 PHE A CA 1
ATOM 636 C C . PHE A 1 84 ? 7.259 2.868 -0.060 1.00 96.19 84 PHE A C 1
ATOM 638 O O . PHE A 1 84 ? 6.536 3.065 0.915 1.00 96.19 84 PHE A O 1
ATOM 645 N N . THR A 1 85 ? 7.110 3.536 -1.204 1.00 96.31 85 THR A N 1
ATOM 646 C CA . THR A 1 85 ? 6.058 4.542 -1.404 1.00 96.31 85 THR A CA 1
ATOM 647 C C . THR A 1 85 ? 4.671 3.905 -1.347 1.00 96.31 85 THR A C 1
ATOM 649 O O . THR A 1 85 ? 3.844 4.313 -0.530 1.00 96.31 85 THR A O 1
ATOM 652 N N . LEU A 1 86 ? 4.435 2.860 -2.147 1.00 95.25 86 LEU A N 1
ATOM 653 C CA . LEU A 1 86 ? 3.166 2.125 -2.163 1.00 95.25 86 LEU A CA 1
ATOM 654 C C . LEU A 1 86 ? 2.848 1.533 -0.789 1.00 95.25 86 LEU A C 1
ATOM 656 O O . LEU A 1 86 ? 1.736 1.687 -0.281 1.00 95.25 86 LEU A O 1
ATOM 660 N N . TRP A 1 87 ? 3.837 0.896 -0.159 1.00 95.69 87 TRP A N 1
ATOM 661 C CA . TRP A 1 87 ? 3.654 0.283 1.150 1.00 95.69 87 TRP A CA 1
ATOM 662 C C . TRP A 1 87 ? 3.348 1.319 2.230 1.00 95.69 87 TRP A C 1
ATOM 664 O O . TRP A 1 87 ? 2.415 1.117 3.002 1.00 95.69 87 TRP A O 1
ATOM 674 N N . SER A 1 88 ? 4.055 2.452 2.250 1.00 96.88 88 SER A N 1
ATOM 675 C CA . SER A 1 88 ? 3.809 3.531 3.217 1.00 96.88 88 SER A CA 1
ATOM 676 C C . SER A 1 88 ? 2.412 4.126 3.063 1.00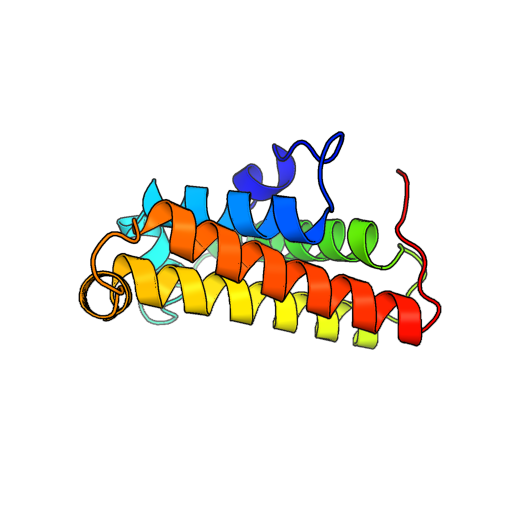 96.88 88 SER A C 1
ATOM 678 O O . SER A 1 88 ? 1.716 4.320 4.058 1.00 96.88 88 SER A O 1
ATOM 680 N N . GLN A 1 89 ? 1.973 4.373 1.827 1.00 97.12 89 GLN A N 1
ATOM 681 C CA . GLN A 1 89 ? 0.635 4.899 1.545 1.00 97.12 89 GLN A CA 1
ATOM 682 C C . GLN A 1 89 ? -0.456 3.908 1.977 1.00 97.12 89 GLN A C 1
ATOM 684 O O . GLN A 1 89 ? -1.386 4.286 2.691 1.00 97.12 89 GLN A O 1
ATOM 689 N N . ALA A 1 90 ? -0.316 2.629 1.613 1.00 96.31 90 ALA A N 1
ATOM 690 C CA . ALA A 1 90 ? -1.297 1.597 1.941 1.00 96.31 90 ALA A CA 1
ATOM 691 C C . ALA A 1 90 ? -1.353 1.338 3.451 1.00 96.31 90 ALA A C 1
ATOM 693 O O . ALA A 1 90 ? -2.431 1.244 4.038 1.00 96.31 90 ALA A O 1
ATOM 694 N N . HIS A 1 91 ? -0.186 1.261 4.094 1.00 95.81 91 HIS A N 1
ATOM 695 C CA . HIS A 1 91 ? -0.070 1.076 5.532 1.00 95.81 91 HIS A CA 1
ATOM 696 C C . HIS A 1 91 ? -0.644 2.271 6.296 1.00 95.81 91 HIS A C 1
ATOM 698 O O . HIS A 1 91 ? -1.443 2.075 7.207 1.00 95.81 91 HIS A O 1
ATOM 704 N N . GLY A 1 92 ? -0.298 3.500 5.904 1.00 96.62 92 GLY A N 1
ATOM 705 C CA . GLY A 1 92 ? -0.823 4.716 6.521 1.00 96.62 92 GLY A CA 1
ATOM 706 C C . GLY A 1 92 ? -2.344 4.797 6.425 1.00 96.62 92 GLY A C 1
ATOM 707 O O . GLY A 1 92 ? -3.009 5.018 7.436 1.00 96.62 92 GLY A O 1
ATOM 708 N N . LEU A 1 93 ? -2.907 4.538 5.241 1.00 97.69 93 LEU A N 1
ATOM 709 C CA . LEU A 1 93 ? -4.355 4.517 5.045 1.00 97.69 93 LEU A CA 1
ATOM 710 C C . LEU A 1 93 ? -5.030 3.423 5.884 1.00 97.69 93 LEU A C 1
ATOM 712 O O . LEU A 1 93 ? -5.997 3.710 6.586 1.00 97.69 93 LEU A O 1
ATOM 716 N N . ALA A 1 94 ? -4.501 2.195 5.882 1.00 97.19 94 ALA A N 1
ATOM 717 C CA . ALA A 1 94 ? -5.023 1.104 6.709 1.00 97.19 94 ALA A CA 1
ATOM 718 C C . ALA A 1 94 ? -5.024 1.463 8.201 1.00 97.19 94 ALA A C 1
ATOM 720 O O . ALA A 1 94 ? -6.030 1.274 8.884 1.00 97.19 94 ALA A O 1
ATOM 721 N N . THR A 1 95 ? -3.924 2.027 8.698 1.00 96.50 95 THR A N 1
ATOM 722 C CA . THR A 1 95 ? -3.801 2.467 10.090 1.00 96.50 95 THR A CA 1
ATOM 723 C C . THR A 1 95 ? -4.801 3.574 10.408 1.00 96.50 95 THR A C 1
ATOM 725 O O . THR A 1 95 ? -5.478 3.501 11.430 1.00 96.50 95 THR A O 1
ATOM 728 N N . LEU A 1 96 ? -4.972 4.562 9.523 1.00 97.19 96 LEU A N 1
ATOM 729 C CA . LEU A 1 96 ? -5.949 5.639 9.705 1.00 97.19 96 LEU A CA 1
ATOM 730 C C . LEU A 1 96 ? -7.403 5.142 9.716 1.00 97.19 96 LEU A C 1
ATOM 732 O O . LEU A 1 96 ? -8.221 5.704 10.443 1.00 97.19 96 LEU A O 1
ATOM 736 N N . VAL A 1 97 ? -7.711 4.106 8.931 1.00 96.81 97 VAL A N 1
ATOM 737 C CA . VAL A 1 97 ? -9.031 3.456 8.870 1.00 96.81 97 VAL A CA 1
ATOM 738 C C . VAL A 1 97 ? -9.311 2.615 10.118 1.00 96.81 97 VAL A C 1
ATOM 740 O O . VAL A 1 97 ? -10.425 2.647 10.634 1.00 96.81 97 VAL A O 1
ATOM 743 N N . ILE A 1 98 ? -8.329 1.834 10.578 1.00 95.25 98 ILE A N 1
ATOM 744 C CA . ILE A 1 98 ? -8.513 0.818 11.629 1.00 95.25 98 ILE A CA 1
ATOM 745 C C . ILE A 1 98 ? -8.351 1.409 13.030 1.00 95.25 98 ILE A C 1
ATOM 747 O O . ILE A 1 98 ? -9.151 1.121 13.918 1.00 95.25 98 ILE A O 1
ATOM 751 N N . ASP A 1 99 ? -7.297 2.198 13.225 1.00 92.69 99 ASP A N 1
ATOM 752 C CA . ASP A 1 99 ? -6.854 2.696 14.532 1.00 92.69 99 ASP A CA 1
ATOM 753 C C . ASP A 1 99 ? -6.872 4.225 14.620 1.00 92.69 99 ASP A C 1
ATOM 755 O O . ASP A 1 99 ? -6.706 4.797 15.698 1.00 92.69 99 ASP A O 1
ATOM 759 N N . GLY A 1 100 ? -7.045 4.898 13.485 1.00 91.12 100 GLY A N 1
ATOM 760 C CA . GLY A 1 100 ? -6.958 6.342 13.383 1.00 91.12 100 GLY A CA 1
ATOM 761 C C . GLY A 1 100 ? -8.304 7.057 13.289 1.00 91.12 100 GLY A C 1
ATOM 762 O O . GLY A 1 100 ? -9.374 6.468 13.441 1.00 91.12 100 GLY A O 1
ATOM 763 N N . PRO A 1 101 ? -8.247 8.377 13.047 1.00 92.25 101 PRO A N 1
ATOM 764 C CA . PRO A 1 101 ? -9.409 9.249 13.117 1.00 92.25 101 PRO A CA 1
ATOM 765 C C . PRO A 1 101 ? -10.213 9.315 11.810 1.00 92.25 101 PRO A C 1
ATOM 767 O O . PRO A 1 101 ? -11.120 10.141 11.720 1.00 92.25 101 PRO A O 1
ATOM 770 N N . LEU A 1 102 ? -9.857 8.551 10.765 1.00 93.44 102 LEU A N 1
ATOM 771 C CA . LEU A 1 102 ? -10.437 8.752 9.431 1.00 93.44 102 LEU A CA 1
ATOM 772 C C . LEU A 1 102 ? -11.974 8.657 9.431 1.00 93.44 102 LEU A C 1
ATOM 774 O O . LEU A 1 102 ? -12.597 9.579 8.898 1.00 93.44 102 LEU A O 1
ATOM 778 N N . PRO A 1 103 ? -12.614 7.657 10.077 1.00 93.19 103 PRO A N 1
ATOM 779 C CA . PRO A 1 103 ? -14.076 7.576 10.111 1.00 93.19 103 PRO A CA 1
ATOM 780 C C . PRO A 1 103 ? -14.750 8.802 10.749 1.00 93.19 103 PRO A C 1
ATOM 782 O O . PRO A 1 103 ? -15.873 9.144 10.393 1.00 93.19 103 PRO A O 1
ATOM 785 N N . GLN A 1 104 ? -14.074 9.494 11.673 1.00 94.06 104 GLN A N 1
ATOM 786 C CA . GLN A 1 104 ? -14.593 10.679 12.367 1.00 94.06 104 GLN A CA 1
ATOM 787 C C . GLN A 1 104 ? -14.310 11.994 11.624 1.00 94.06 104 GLN A C 1
ATOM 789 O O . GLN A 1 104 ? -14.713 13.061 12.089 1.00 94.06 104 GLN A O 1
ATOM 794 N N . LYS A 1 105 ? -13.582 11.946 10.503 1.00 95.50 105 LYS A N 1
ATOM 795 C CA . LYS A 1 105 ? -13.214 13.121 9.696 1.00 95.50 105 LYS A CA 1
ATOM 796 C C . LYS A 1 105 ? -13.959 13.200 8.365 1.00 95.50 105 LYS A C 1
ATOM 798 O O . LYS A 1 105 ? -13.703 14.123 7.597 1.00 95.50 105 LYS A O 1
ATOM 803 N N . LEU A 1 106 ? -14.871 12.264 8.104 1.00 96.19 106 LEU A N 1
ATOM 804 C CA . LEU A 1 106 ? -15.663 12.236 6.880 1.00 96.19 106 LEU A CA 1
ATOM 805 C C . LEU A 1 106 ? -16.598 13.447 6.789 1.00 96.19 106 LEU A C 1
ATOM 807 O O . LEU A 1 106 ? -17.150 13.914 7.789 1.00 96.19 106 LEU A O 1
ATOM 811 N N . LEU A 1 107 ? -16.788 13.939 5.565 1.00 94.44 107 LEU A N 1
ATOM 812 C CA . LEU A 1 107 ? -17.795 14.954 5.276 1.00 94.44 107 LEU A CA 1
ATOM 813 C C . LEU A 1 107 ? -19.208 14.362 5.427 1.00 94.44 107 LEU A C 1
ATOM 815 O O . LEU A 1 107 ? -19.406 13.170 5.176 1.00 94.44 107 LEU A O 1
ATOM 819 N N . PRO A 1 108 ? -20.218 15.175 5.789 1.00 95.19 108 PRO A N 1
ATOM 820 C CA . PRO A 1 108 ? -21.603 14.716 5.818 1.00 95.19 108 PRO A CA 1
ATOM 821 C C . PRO A 1 108 ? -22.031 14.109 4.475 1.00 95.19 108 PRO A C 1
ATOM 823 O O . PRO A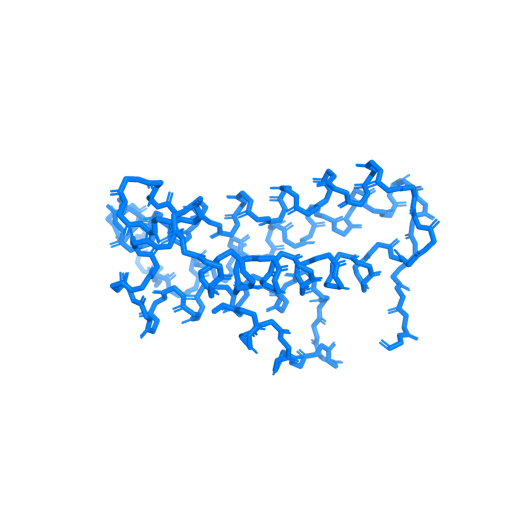 1 108 ? -21.869 14.734 3.430 1.00 95.19 108 PRO A O 1
ATOM 826 N N . GLY A 1 109 ? -22.601 12.902 4.514 1.00 94.12 109 GLY A N 1
ATOM 827 C CA . GLY A 1 109 ? -23.092 12.196 3.325 1.00 94.12 109 GLY A CA 1
ATOM 828 C C . GLY A 1 109 ? -22.041 11.398 2.546 1.00 94.12 109 GLY A C 1
ATOM 829 O O . GLY A 1 109 ? -22.414 10.725 1.592 1.00 94.12 109 GLY A O 1
ATOM 830 N N . VAL A 1 110 ? -20.767 11.422 2.952 1.00 96.75 110 VAL A N 1
ATOM 831 C CA . VAL A 1 110 ? -19.703 10.601 2.351 1.00 96.75 110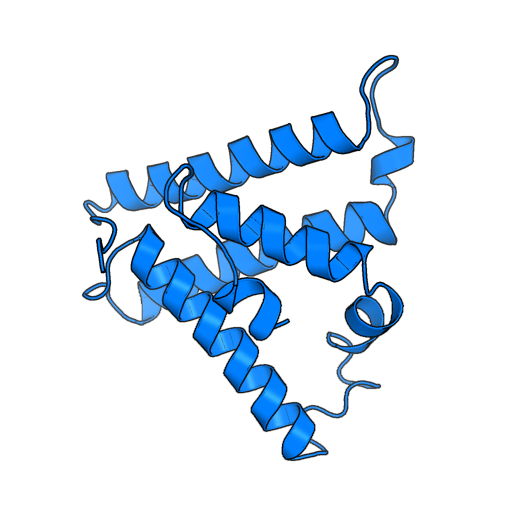 VAL A CA 1
ATOM 832 C C . VAL A 1 110 ? -19.524 9.322 3.164 1.00 96.75 110 VAL A C 1
ATOM 834 O O . VAL A 1 110 ? -19.349 9.381 4.384 1.00 96.75 110 VAL A O 1
ATOM 837 N N . SER A 1 111 ? -19.569 8.161 2.506 1.00 97.06 111 SER A N 1
ATOM 838 C CA . SER A 1 111 ? -19.288 6.893 3.177 1.00 97.06 111 SER A CA 1
ATOM 839 C C . SER A 1 111 ? -17.780 6.676 3.347 1.00 97.06 111 SER A C 1
ATOM 841 O O . SER A 1 111 ? -16.961 7.212 2.598 1.00 97.06 111 SER A O 1
ATOM 843 N N . LEU A 1 112 ? -17.395 5.884 4.352 1.00 95.94 112 LEU A N 1
ATOM 844 C CA . LEU A 1 112 ? -15.988 5.542 4.575 1.00 95.94 112 LEU A CA 1
ATOM 845 C C . LEU A 1 112 ? -15.397 4.790 3.378 1.00 95.94 112 LEU A C 1
ATOM 847 O O . LEU A 1 112 ? -14.250 5.037 3.022 1.00 95.94 112 LEU A O 1
ATOM 851 N N . ASP A 1 113 ? -16.171 3.885 2.779 1.00 96.75 113 ASP A N 1
ATOM 852 C CA . ASP A 1 113 ? -15.708 3.074 1.656 1.00 96.75 113 ASP A CA 1
ATOM 853 C C . ASP A 1 113 ? -15.500 3.943 0.403 1.00 96.75 113 ASP A C 1
ATOM 855 O O . ASP A 1 113 ? -14.435 3.851 -0.202 1.00 96.75 113 ASP A O 1
ATOM 859 N N . ASP A 1 114 ? -16.405 4.886 0.108 1.00 96.88 114 ASP A N 1
ATOM 860 C CA . ASP A 1 114 ? -16.209 5.846 -0.995 1.00 96.88 114 ASP A CA 1
ATOM 861 C C . ASP A 1 114 ? -14.947 6.692 -0.776 1.00 96.88 114 ASP A C 1
ATOM 863 O O . ASP A 1 114 ? -14.143 6.898 -1.684 1.00 96.88 114 ASP A O 1
ATOM 867 N N . GLN A 1 115 ? -14.730 7.166 0.456 1.00 97.44 115 GLN A N 1
ATOM 868 C CA . GLN A 1 115 ? -13.547 7.964 0.768 1.00 97.44 115 GLN A CA 1
ATOM 869 C C . GLN A 1 115 ? -12.251 7.148 0.658 1.00 97.44 115 GLN A C 1
ATOM 871 O O . GLN A 1 115 ? -11.227 7.693 0.239 1.00 97.44 115 GLN A O 1
ATOM 876 N N . ILE A 1 116 ? -12.273 5.868 1.041 1.00 97.69 116 ILE A N 1
ATOM 877 C CA . ILE A 1 116 ? -11.145 4.950 0.849 1.00 97.69 116 ILE A CA 1
ATOM 878 C C . ILE A 1 116 ? -10.864 4.784 -0.645 1.00 97.69 116 ILE A C 1
ATOM 880 O O . ILE A 1 116 ? -9.707 4.911 -1.049 1.00 97.69 116 ILE A O 1
ATOM 884 N N . ASP A 1 117 ? -11.896 4.560 -1.456 1.00 97.00 117 ASP A N 1
ATOM 885 C CA . ASP A 1 117 ? -11.760 4.378 -2.901 1.00 97.00 117 ASP A CA 1
ATOM 886 C C . ASP A 1 117 ? -11.155 5.614 -3.579 1.00 97.00 117 ASP A C 1
ATOM 888 O O . ASP A 1 117 ? -10.244 5.479 -4.401 1.00 97.00 117 ASP A O 1
ATOM 892 N N . GLU A 1 118 ? -11.565 6.821 -3.183 1.00 97.62 118 GLU A N 1
ATOM 893 C CA . GLU A 1 118 ? -10.978 8.069 -3.689 1.00 97.62 118 GLU A CA 1
ATOM 894 C C . GLU A 1 118 ? -9.496 8.224 -3.317 1.00 97.62 118 GLU A C 1
ATOM 896 O O . GLU A 1 118 ? -8.675 8.614 -4.153 1.00 97.62 118 GLU A O 1
ATOM 901 N N . VAL A 1 119 ? -9.107 7.863 -2.089 1.00 98.00 119 VAL A N 1
ATOM 902 C CA . VAL A 1 119 ? -7.688 7.899 -1.692 1.00 98.00 119 VAL A CA 1
ATOM 903 C C . VAL A 1 119 ? -6.881 6.861 -2.474 1.00 98.00 119 VAL A C 1
ATOM 905 O O . VAL A 1 119 ? -5.788 7.174 -2.946 1.00 98.00 119 VAL A O 1
ATOM 908 N N . ILE A 1 120 ? -7.416 5.652 -2.674 1.00 97.44 120 ILE A N 1
ATOM 909 C CA . ILE A 1 120 ? -6.775 4.622 -3.504 1.00 97.44 120 ILE A CA 1
ATOM 910 C C . ILE A 1 120 ? -6.590 5.124 -4.942 1.00 97.44 120 ILE A C 1
ATOM 912 O O . ILE A 1 120 ? -5.516 4.939 -5.527 1.00 97.44 120 ILE A O 1
ATOM 916 N N . ASN A 1 121 ? -7.610 5.763 -5.521 1.00 96.38 121 ASN A N 1
ATOM 917 C CA . ASN A 1 121 ? -7.544 6.330 -6.868 1.00 96.38 121 ASN A CA 1
ATOM 918 C C . ASN A 1 121 ? -6.423 7.366 -6.970 1.00 96.38 121 ASN A C 1
ATOM 920 O O . ASN A 1 121 ? -5.584 7.266 -7.864 1.00 96.38 121 ASN A O 1
ATOM 924 N N . LEU A 1 122 ? -6.351 8.304 -6.023 1.00 97.56 122 LEU A N 1
ATOM 925 C CA . LEU A 1 122 ? -5.309 9.329 -6.006 1.00 97.56 122 LEU A CA 1
ATOM 926 C C . LEU A 1 122 ? -3.906 8.726 -5.840 1.00 97.56 122 LEU A C 1
ATOM 928 O O . LEU A 1 122 ? -3.005 9.042 -6.615 1.00 97.56 122 LEU A O 1
ATOM 932 N N . CYS A 1 123 ? -3.712 7.829 -4.871 1.00 96.81 123 CYS A N 1
ATOM 933 C CA . CYS A 1 123 ? -2.424 7.178 -4.617 1.00 96.81 123 CYS A CA 1
ATOM 934 C C . CYS A 1 123 ? -1.929 6.368 -5.819 1.00 96.81 123 CYS A C 1
ATOM 936 O O . CYS A 1 123 ? -0.782 6.516 -6.246 1.00 96.81 123 CYS A O 1
ATOM 938 N N . SER A 1 124 ? -2.799 5.541 -6.401 1.00 94.12 124 SER A N 1
ATOM 939 C CA . SER A 1 124 ? -2.450 4.745 -7.582 1.00 94.12 124 SER A CA 1
ATOM 940 C C . SER A 1 124 ? -2.184 5.613 -8.814 1.00 94.12 124 SER A C 1
ATOM 942 O O . SER A 1 124 ? -1.282 5.296 -9.590 1.00 94.12 124 SER A O 1
ATOM 944 N N . HIS A 1 125 ? -2.903 6.729 -8.970 1.00 92.75 125 HIS A N 1
ATOM 945 C CA . HIS A 1 125 ? -2.660 7.685 -10.044 1.00 92.75 125 HIS A CA 1
ATOM 946 C C . HIS A 1 125 ? -1.308 8.391 -9.903 1.00 92.75 125 HIS A C 1
ATOM 948 O O . HIS A 1 125 ? -0.568 8.440 -10.880 1.00 92.75 125 HIS A O 1
ATOM 954 N N . MET A 1 126 ? -0.945 8.869 -8.706 1.00 94.50 126 MET A N 1
ATOM 955 C CA . MET A 1 126 ? 0.359 9.512 -8.467 1.00 94.50 126 MET A CA 1
ATOM 956 C C . MET A 1 126 ? 1.527 8.581 -8.810 1.00 94.50 126 MET A C 1
ATOM 958 O O . MET A 1 126 ? 2.496 9.006 -9.429 1.00 94.50 126 MET A O 1
ATOM 962 N N . VAL A 1 127 ? 1.418 7.298 -8.460 1.00 92.44 127 VAL A N 1
ATOM 963 C CA . VAL A 1 127 ? 2.442 6.296 -8.789 1.00 92.44 127 VAL A CA 1
ATOM 964 C C . VAL A 1 127 ? 2.526 6.042 -10.294 1.00 92.44 127 VAL A C 1
ATOM 966 O O . VAL A 1 127 ? 3.625 5.951 -10.838 1.00 92.44 127 VAL A O 1
ATOM 969 N N . ALA A 1 128 ? 1.383 5.938 -10.974 1.00 88.81 128 ALA A N 1
ATOM 970 C CA . ALA A 1 128 ? 1.353 5.763 -12.423 1.00 88.81 128 ALA A CA 1
ATOM 971 C C . ALA A 1 128 ? 1.911 6.990 -13.164 1.00 88.81 128 ALA A C 1
ATOM 973 O O . ALA A 1 128 ? 2.602 6.832 -14.168 1.00 88.81 128 ALA A O 1
ATOM 974 N N . LEU A 1 129 ? 1.632 8.195 -12.659 1.00 91.88 129 LEU A N 1
ATOM 975 C CA . LEU A 1 129 ? 2.141 9.446 -13.209 1.00 91.88 129 LEU A CA 1
ATOM 976 C C . LEU A 1 129 ? 3.666 9.529 -13.080 1.00 91.88 129 LEU A C 1
ATOM 978 O O . LEU A 1 129 ? 4.333 9.725 -14.089 1.00 91.88 129 LEU A O 1
ATOM 982 N N . GLU A 1 130 ? 4.214 9.287 -11.886 1.00 94.44 130 GLU A N 1
ATOM 983 C CA . GLU A 1 130 ? 5.668 9.277 -11.658 1.00 94.44 130 GLU A CA 1
ATOM 984 C C . GLU A 1 130 ? 6.366 8.252 -12.565 1.00 94.44 130 GLU A C 1
ATOM 986 O O . GLU A 1 130 ? 7.363 8.554 -13.218 1.00 94.44 130 GLU A O 1
ATOM 991 N N . ALA A 1 131 ? 5.812 7.040 -12.671 1.00 91.06 131 ALA A N 1
ATOM 992 C CA . ALA A 1 131 ? 6.356 6.016 -13.558 1.00 91.06 131 ALA A CA 1
ATOM 993 C C . ALA A 1 131 ? 6.376 6.482 -15.025 1.00 91.06 131 ALA A C 1
ATOM 995 O O . ALA A 1 131 ? 7.378 6.295 -15.717 1.00 91.06 131 ALA A O 1
ATOM 996 N N . ALA A 1 132 ? 5.303 7.129 -15.490 1.00 89.62 132 ALA A N 1
ATOM 997 C CA . ALA A 1 132 ? 5.223 7.667 -16.843 1.00 89.62 132 ALA A CA 1
ATOM 998 C C . ALA A 1 132 ? 6.225 8.811 -17.083 1.00 89.62 132 ALA A C 1
ATOM 1000 O O . ALA A 1 132 ? 6.870 8.837 -18.131 1.00 89.62 132 ALA A O 1
ATOM 1001 N N . GLU A 1 133 ? 6.401 9.721 -16.121 1.00 92.62 133 GLU A N 1
ATOM 1002 C CA . GLU A 1 133 ? 7.383 10.816 -16.194 1.00 92.62 133 GLU A CA 1
ATOM 1003 C C . GLU A 1 133 ? 8.826 10.296 -16.252 1.00 92.62 133 GLU A C 1
ATOM 1005 O O . GLU A 1 133 ? 9.660 10.835 -16.981 1.00 92.62 133 GLU A O 1
ATOM 1010 N N . MET A 1 134 ? 9.103 9.190 -15.561 1.00 91.31 134 MET A N 1
ATOM 1011 C CA . MET A 1 134 ? 10.378 8.474 -15.630 1.00 91.31 134 MET A CA 1
ATOM 1012 C C . MET A 1 134 ? 10.550 7.636 -16.915 1.00 91.31 134 MET A C 1
ATOM 1014 O O . MET A 1 134 ? 11.601 7.019 -17.103 1.00 91.31 134 MET A O 1
ATOM 1018 N N . GLY A 1 135 ? 9.547 7.584 -17.800 1.00 89.75 135 GLY A N 1
ATOM 1019 C CA . GLY A 1 135 ? 9.569 6.781 -19.028 1.00 89.75 135 GLY A CA 1
ATOM 1020 C C . GLY A 1 135 ? 9.489 5.269 -18.785 1.00 89.75 135 GLY A C 1
ATOM 1021 O O . GLY A 1 135 ? 9.932 4.482 -19.625 1.00 89.75 135 GLY A O 1
ATOM 1022 N N . LEU A 1 136 ? 8.964 4.857 -17.631 1.00 88.62 136 LEU A N 1
ATOM 1023 C CA . LEU A 1 136 ? 8.844 3.463 -17.224 1.00 88.62 136 LEU A CA 1
ATOM 1024 C C . LEU A 1 136 ? 7.568 2.839 -17.797 1.00 88.62 136 LEU A C 1
ATOM 1026 O O . LEU A 1 136 ? 6.515 3.475 -17.855 1.00 88.62 136 LEU A O 1
ATOM 1030 N N . VAL A 1 137 ? 7.657 1.577 -18.219 1.00 79.06 137 VAL A N 1
ATOM 1031 C CA . VAL A 1 137 ? 6.551 0.869 -18.876 1.00 79.06 137 VAL A CA 1
ATOM 1032 C C . VAL A 1 137 ? 6.134 -0.330 -18.020 1.00 79.06 137 VAL A C 1
ATOM 1034 O O . VAL A 1 137 ? 6.991 -1.163 -17.720 1.00 79.06 137 VAL A O 1
ATOM 1037 N N . PRO A 1 138 ? 4.843 -0.457 -17.652 1.00 77.69 138 PRO A N 1
ATOM 1038 C CA . PRO A 1 138 ? 4.323 -1.609 -16.915 1.00 77.69 138 PRO A CA 1
ATOM 1039 C C . PRO A 1 138 ? 4.686 -2.947 -17.578 1.00 77.69 138 PRO A C 1
ATOM 1041 O O . PRO A 1 138 ? 4.618 -3.076 -18.802 1.00 77.69 138 PRO A O 1
ATOM 1044 N N . SER A 1 139 ? 5.031 -3.973 -16.791 1.00 72.44 139 SER A N 1
ATOM 1045 C CA . SER A 1 139 ? 5.263 -5.313 -17.343 1.00 72.44 139 SER A CA 1
ATOM 1046 C C . SER A 1 139 ? 3.937 -6.057 -17.535 1.00 72.44 139 SER A C 1
ATOM 1048 O O . SER A 1 139 ? 3.258 -6.387 -16.562 1.00 72.44 139 SER A O 1
ATOM 1050 N N . HIS A 1 140 ? 3.585 -6.362 -18.786 1.00 57.44 140 HIS A N 1
ATOM 1051 C CA . HIS A 1 140 ? 2.492 -7.278 -19.124 1.00 57.44 140 HIS A CA 1
ATOM 1052 C C . HIS A 1 140 ? 3.007 -8.721 -19.083 1.00 57.44 140 HIS A C 1
ATOM 1054 O O . HIS A 1 140 ? 3.413 -9.271 -20.105 1.00 57.44 140 HIS A O 1
ATOM 1060 N N . SER A 1 141 ? 3.052 -9.319 -17.899 1.00 46.78 141 SER A N 1
ATOM 1061 C CA . SER A 1 141 ? 3.422 -10.729 -17.726 1.00 46.78 141 SER A CA 1
ATOM 1062 C C . SER A 1 141 ? 2.593 -11.371 -16.635 1.00 46.78 141 SER A C 1
ATOM 1064 O O . SER A 1 141 ? 2.554 -10.770 -15.533 1.00 46.78 141 SER A O 1
#